Protein AF-A0A5S3WJQ8-F1 (afdb_monomer)

Sequence (120 aa):
MKFVSITESDKLYKFNGVSWEQRSVACRKLCTLNDIAVGSGQVYLVASVYGSNDGPQNVYTLNNGKLVKFGAFYNIDVDRERVIWAISNYTRTVFYKRPGMSEFAEDTQMSQRVSSNIGG

Mean predicted aligned error: 6.18 Å

Solvent-accessible surface area (backbone atoms only — not comparable to full-atom values): 6879 Å² total; per-residue (Å²): 134,82,49,71,49,72,85,48,47,69,43,39,33,36,47,77,87,85,52,76,41,80,50,68,52,74,59,47,94,42,30,40,51,78,48,75,25,63,44,92,95,44,56,39,35,26,32,28,46,69,93,51,95,75,54,79,41,25,27,21,32,71,55,97,35,33,78,42,84,69,45,70,18,58,46,62,44,40,51,97,85,46,33,38,37,35,28,31,56,84,79,48,38,32,29,37,32,51,80,90,55,94,61,73,44,76,38,66,73,58,19,56,57,41,71,75,60,81,83,125

Organism: NCBI:txid43658

Nearest PDB structures (foldseek):
  3wwa-assembly1_A  TM=5.096E-01  e=6.580E-03  unclassified
  5ojp-assembly3_C  TM=4.482E-01  e=3.080E-03  Thermosynechococcus vestitus
  5chb-assembly1_C  TM=5.350E-01  e=2.169E-02  synthetic construct
  1rwi-assembly1_B  TM=4.872E-01  e=1.406E-02  Mycobacterium tuberculosis
  4zcn-assembly1_A  TM=4.907E-01  e=3.731E-02  synthetic construct

Structure (mmCIF, N/CA/C/O backbone):
data_AF-A0A5S3WJQ8-F1
#
_entry.id   AF-A0A5S3WJQ8-F1
#
loop_
_atom_site.group_PDB
_atom_site.id
_atom_site.type_symbol
_atom_site.label_atom_id
_atom_site.label_alt_id
_atom_site.label_comp_id
_atom_site.label_asym_id
_atom_site.label_entity_id
_atom_site.label_seq_id
_atom_site.pdbx_PDB_ins_code
_atom_site.Cartn_x
_atom_site.Cartn_y
_atom_site.Cartn_z
_atom_site.occupancy
_atom_site.B_iso_or_equiv
_atom_site.auth_seq_id
_atom_site.auth_comp_id
_atom_site.auth_asym_id
_atom_site.auth_atom_id
_atom_site.pdbx_PDB_model_num
ATOM 1 N N . MET A 1 1 ? -17.552 7.114 2.820 1.00 49.41 1 MET A N 1
ATOM 2 C CA . MET A 1 1 ? -16.096 7.353 2.694 1.00 49.41 1 MET A CA 1
ATOM 3 C C . MET A 1 1 ? -15.401 6.555 3.793 1.00 49.41 1 MET A C 1
ATOM 5 O O . MET A 1 1 ? -15.881 6.605 4.918 1.00 49.41 1 MET A O 1
ATOM 9 N N . LYS A 1 2 ? -14.388 5.732 3.485 1.00 68.38 2 LYS A N 1
ATOM 10 C CA . LYS A 1 2 ? -13.650 4.957 4.503 1.00 68.38 2 LYS A CA 1
ATOM 11 C C . LYS A 1 2 ? -12.354 5.712 4.801 1.00 68.38 2 LYS A C 1
ATOM 13 O O . LYS A 1 2 ? -11.483 5.725 3.943 1.00 68.38 2 LYS A O 1
ATOM 18 N N . PHE A 1 3 ? -12.246 6.343 5.967 1.00 75.19 3 PHE A N 1
ATOM 19 C CA . PHE A 1 3 ? -10.999 6.985 6.390 1.00 75.19 3 PHE A CA 1
ATOM 20 C C . PHE A 1 3 ? -10.181 6.008 7.220 1.00 75.19 3 PHE A C 1
ATOM 22 O O . PHE A 1 3 ? -10.724 5.319 8.092 1.00 75.19 3 PHE A O 1
ATOM 29 N N . VAL A 1 4 ? -8.889 5.938 6.925 1.00 80.56 4 VAL A N 1
ATOM 30 C CA . VAL A 1 4 ? -7.935 5.102 7.643 1.00 80.56 4 VAL A CA 1
ATOM 31 C C . VAL A 1 4 ? -6.676 5.930 7.861 1.00 80.56 4 VAL A C 1
ATOM 33 O O . VAL A 1 4 ? -6.314 6.720 6.996 1.00 80.56 4 VAL A O 1
ATOM 36 N N . SER A 1 5 ? -6.061 5.794 9.029 1.00 81.38 5 SER A N 1
ATOM 37 C CA . SER A 1 5 ? -4.878 6.557 9.415 1.00 81.38 5 SER A CA 1
ATOM 38 C C . SER A 1 5 ? -3.880 5.665 10.143 1.00 81.38 5 SER A C 1
ATOM 40 O O . SER A 1 5 ? -4.278 4.721 10.833 1.00 81.38 5 SER A O 1
ATOM 42 N N . ILE A 1 6 ? -2.598 5.985 9.989 1.00 77.75 6 ILE A N 1
ATOM 43 C CA . ILE A 1 6 ? -1.500 5.468 10.801 1.00 77.75 6 ILE A CA 1
ATOM 44 C C . ILE A 1 6 ? -1.059 6.627 11.695 1.00 77.75 6 ILE A C 1
ATOM 46 O O . ILE A 1 6 ? -0.717 7.691 11.189 1.00 77.75 6 ILE A O 1
ATOM 50 N N . THR A 1 7 ? -1.099 6.452 13.014 1.00 72.50 7 THR A N 1
ATOM 51 C CA . THR A 1 7 ? -0.707 7.521 13.959 1.00 72.50 7 THR A CA 1
ATOM 52 C C . THR A 1 7 ? 0.619 7.232 14.653 1.00 72.50 7 THR A C 1
ATOM 54 O O . THR A 1 7 ? 1.328 8.150 15.043 1.00 72.50 7 THR A O 1
ATOM 57 N N . GLU A 1 8 ? 0.949 5.954 14.803 1.00 76.56 8 GLU A N 1
ATOM 58 C CA . GLU A 1 8 ? 2.227 5.435 15.284 1.00 76.56 8 GLU A CA 1
ATOM 59 C C . GLU A 1 8 ? 2.618 4.281 14.361 1.00 76.56 8 GLU A C 1
ATOM 61 O O . GLU A 1 8 ? 1.753 3.706 13.694 1.00 76.56 8 GLU A O 1
ATOM 66 N N . SER A 1 9 ? 3.898 3.916 14.338 1.00 75.06 9 SER A N 1
ATOM 67 C CA . SER A 1 9 ? 4.423 2.891 13.432 1.00 75.06 9 SER A CA 1
ATOM 68 C C . SER A 1 9 ? 3.798 1.500 13.608 1.00 75.06 9 SER A C 1
ATOM 70 O O . SER A 1 9 ? 4.052 0.622 12.798 1.00 75.06 9 SER A O 1
ATOM 72 N N . ASP A 1 10 ? 2.957 1.263 14.610 1.00 71.81 10 ASP A N 1
ATOM 73 C CA . ASP A 1 10 ? 2.238 0.003 14.815 1.00 71.81 10 ASP A CA 1
ATOM 74 C C . ASP A 1 10 ? 0.718 0.174 15.001 1.00 71.81 10 ASP A C 1
ATOM 76 O O . ASP A 1 10 ? 0.003 -0.814 15.213 1.00 71.81 10 ASP A O 1
ATOM 80 N N . LYS A 1 11 ? 0.183 1.401 14.894 1.00 83.19 11 LYS A N 1
ATOM 81 C CA . LYS A 1 11 ? -1.237 1.679 15.154 1.00 83.19 11 LYS A CA 1
ATOM 82 C C . LYS A 1 11 ? -1.981 2.126 13.908 1.00 83.19 11 LYS A C 1
ATOM 84 O O . LYS A 1 11 ? -1.775 3.215 13.379 1.00 83.19 11 LYS A O 1
ATOM 89 N N . LEU A 1 12 ? -2.933 1.287 13.509 1.00 88.19 12 LEU A N 1
ATOM 90 C CA . LEU A 1 12 ? -3.877 1.551 12.435 1.00 88.19 12 LEU A CA 1
ATOM 91 C C . LEU A 1 12 ? -5.234 1.953 13.014 1.00 88.19 12 LEU A C 1
ATOM 93 O O . LEU A 1 12 ? -5.780 1.237 13.851 1.00 88.19 12 LEU A O 1
ATOM 97 N N . TYR A 1 13 ? -5.822 3.034 12.515 1.00 89.94 13 TYR A N 1
ATOM 98 C CA . TYR A 1 13 ? -7.146 3.504 12.920 1.00 89.94 13 TYR A CA 1
ATOM 99 C C . TYR A 1 13 ? -8.087 3.585 11.731 1.00 89.94 13 TYR A C 1
ATOM 101 O O . TYR A 1 13 ? -7.686 3.988 10.644 1.00 89.94 13 TYR A O 1
ATOM 109 N N . LYS A 1 14 ? -9.359 3.242 11.940 1.00 89.81 14 LYS A N 1
ATOM 110 C CA . LYS A 1 14 ? -10.426 3.385 10.946 1.00 89.81 14 LYS A CA 1
ATOM 111 C C . LYS A 1 14 ? -11.539 4.258 11.512 1.00 89.81 14 LYS A C 1
ATOM 113 O O . LYS A 1 14 ? -12.017 4.002 12.613 1.00 89.81 14 LYS A O 1
ATOM 118 N N . PHE A 1 15 ? -11.986 5.243 10.741 1.00 88.81 15 PHE A N 1
ATOM 119 C CA . PHE A 1 15 ? -13.154 6.041 11.101 1.00 88.81 15 PHE A CA 1
ATOM 120 C C . PHE A 1 15 ? -14.439 5.270 10.784 1.00 88.81 15 PHE A C 1
ATOM 122 O O . PHE A 1 15 ? -14.632 4.809 9.652 1.00 88.81 15 PHE A O 1
ATOM 129 N N . ASN A 1 16 ? -15.318 5.127 11.774 1.00 88.12 16 ASN A N 1
ATOM 130 C CA . ASN A 1 16 ? -16.606 4.438 11.628 1.00 88.12 16 ASN A CA 1
ATOM 131 C C . ASN A 1 16 ? -17.764 5.385 11.235 1.00 88.12 16 ASN A C 1
ATOM 133 O O . ASN A 1 16 ? -18.880 4.918 11.034 1.00 88.12 16 ASN A O 1
ATOM 137 N N . GLY A 1 17 ? -17.502 6.690 11.091 1.00 87.25 17 GLY A N 1
ATOM 138 C CA . GLY A 1 17 ? -18.520 7.725 10.858 1.00 87.25 17 GLY A CA 1
ATOM 139 C C . GLY A 1 17 ? -18.763 8.630 12.070 1.00 87.25 17 GLY A C 1
ATOM 140 O O . GLY A 1 17 ? -19.283 9.728 11.905 1.00 87.25 17 GLY A O 1
ATOM 141 N N . VAL A 1 18 ? -18.345 8.194 13.260 1.00 93.12 18 VAL A N 1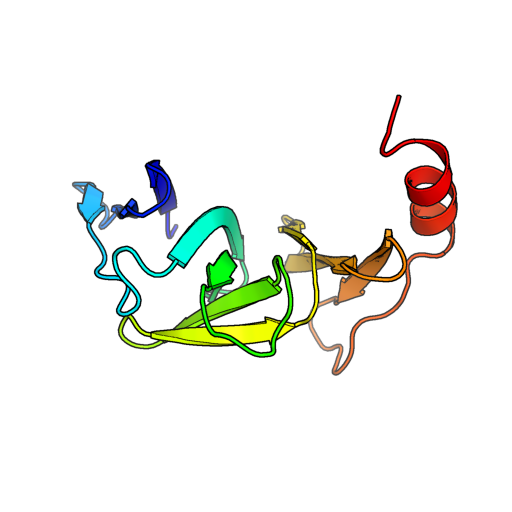
ATOM 142 C CA . VAL A 1 18 ? -18.527 8.897 14.539 1.00 93.12 18 VAL A CA 1
ATOM 143 C C . VAL A 1 18 ? -17.194 9.057 15.269 1.00 93.12 18 VAL A C 1
ATOM 145 O O . VAL A 1 18 ? -16.871 10.139 15.750 1.00 93.12 18 VAL A O 1
ATOM 148 N N . SER A 1 19 ? -16.397 7.994 15.331 1.00 91.94 19 SER A N 1
ATOM 149 C CA . SER A 1 19 ? -15.134 7.943 16.058 1.00 91.94 19 SER A CA 1
ATOM 150 C C . SER A 1 19 ? -14.065 7.164 15.293 1.00 91.94 19 SER A C 1
ATOM 152 O O . SER A 1 19 ? -14.332 6.430 14.334 1.00 91.94 19 SER A O 1
ATOM 154 N N . TRP A 1 20 ? -12.817 7.360 15.717 1.00 91.88 20 TRP A N 1
ATOM 155 C CA . TRP A 1 20 ? -11.682 6.569 15.265 1.00 91.88 20 TRP A CA 1
ATOM 156 C C . TRP A 1 20 ? -11.543 5.324 16.134 1.00 91.88 20 TRP A C 1
ATOM 158 O O . TRP A 1 20 ? -11.375 5.421 17.347 1.00 91.88 20 TRP A O 1
ATOM 168 N N . GLU A 1 21 ? -11.576 4.156 15.503 1.00 91.62 21 GLU A N 1
ATOM 169 C CA . GLU A 1 21 ? -11.379 2.872 16.168 1.00 91.62 21 GLU A CA 1
ATOM 170 C C . GLU A 1 21 ? -10.038 2.272 15.765 1.00 91.62 21 GLU A C 1
ATOM 172 O O . GLU A 1 21 ? -9.723 2.166 14.573 1.00 91.62 21 GLU A O 1
ATOM 177 N N . GLN A 1 22 ? -9.257 1.835 16.753 1.00 89.94 22 GLN A N 1
ATOM 178 C CA . GLN A 1 22 ? -8.017 1.121 16.482 1.00 89.94 22 GLN A CA 1
ATOM 179 C C . GLN A 1 22 ? -8.329 -0.249 15.870 1.00 89.94 22 GLN A C 1
ATOM 181 O O . GLN A 1 22 ? -9.142 -1.024 16.375 1.00 89.94 22 GLN A O 1
ATOM 186 N N . ARG A 1 23 ? -7.654 -0.569 14.769 1.00 87.38 23 ARG A N 1
ATOM 187 C CA . ARG A 1 23 ? -7.705 -1.868 14.104 1.00 87.38 23 ARG A CA 1
ATOM 188 C C . ARG A 1 23 ? -6.485 -2.672 14.519 1.00 87.38 23 ARG A C 1
ATOM 190 O O . ARG A 1 23 ? -5.351 -2.227 14.373 1.00 87.38 23 ARG A O 1
ATOM 197 N N . SER A 1 24 ? -6.722 -3.884 15.006 1.00 82.31 24 SER A N 1
ATOM 198 C CA . SER A 1 24 ? -5.644 -4.807 15.338 1.00 82.31 24 SER A CA 1
ATOM 199 C C . SER A 1 24 ? -4.903 -5.242 14.074 1.00 82.31 24 SER A C 1
ATOM 201 O O . SER A 1 24 ? -5.529 -5.765 13.146 1.00 82.31 24 SER A O 1
ATOM 203 N N . VAL A 1 25 ? -3.579 -5.098 14.077 1.00 85.06 25 VAL A N 1
ATOM 204 C CA . VAL A 1 25 ? -2.688 -5.703 13.084 1.00 85.06 25 VAL A CA 1
ATOM 205 C C . VAL A 1 25 ? -1.950 -6.865 13.753 1.00 85.06 25 VAL A C 1
ATOM 207 O O . VAL A 1 25 ? -1.304 -6.699 14.786 1.00 85.06 25 VAL A O 1
ATOM 210 N N . ALA A 1 26 ? -2.085 -8.067 13.196 1.00 79.88 26 ALA A N 1
ATOM 211 C CA . ALA A 1 26 ? -1.675 -9.316 13.839 1.00 79.88 26 ALA A CA 1
ATOM 212 C C . ALA A 1 26 ? -0.164 -9.409 14.114 1.00 79.88 26 ALA A C 1
ATOM 214 O O . ALA A 1 26 ? 0.236 -10.091 15.054 1.00 79.88 26 ALA A O 1
ATOM 215 N N . CYS A 1 27 ? 0.668 -8.707 13.339 1.00 76.00 27 CYS A N 1
ATOM 216 C CA . CYS A 1 27 ? 2.120 -8.707 13.513 1.00 76.00 27 CYS A CA 1
ATOM 217 C C . C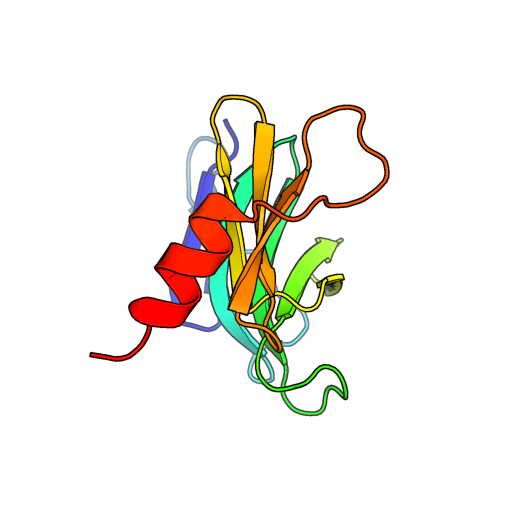YS A 1 27 ? 2.606 -7.876 14.715 1.00 76.00 27 CYS A C 1
ATOM 219 O O . CYS A 1 27 ? 3.741 -8.075 15.141 1.00 76.00 27 CYS A O 1
ATOM 221 N N . ARG A 1 28 ? 1.760 -7.033 15.335 1.00 74.88 28 ARG A N 1
ATOM 222 C CA . ARG A 1 28 ? 2.109 -6.228 16.527 1.00 74.88 28 ARG A CA 1
ATOM 223 C C . ARG A 1 28 ? 3.490 -5.557 16.363 1.00 74.88 28 ARG A C 1
ATOM 225 O O . ARG A 1 28 ? 3.749 -4.942 15.341 1.00 74.88 28 ARG A O 1
ATOM 232 N N . LYS A 1 29 ? 4.401 -5.754 17.325 1.00 74.12 29 LYS A N 1
ATOM 233 C CA . LYS A 1 29 ? 5.770 -5.206 17.343 1.00 74.12 29 LYS A CA 1
ATOM 234 C C . LYS A 1 29 ? 6.706 -5.776 16.268 1.00 74.12 29 LYS A C 1
ATOM 236 O O . LYS A 1 29 ? 7.834 -5.318 16.153 1.00 74.12 29 LYS A O 1
ATOM 241 N N . LEU A 1 30 ? 6.279 -6.805 15.534 1.00 82.75 30 LEU A N 1
ATOM 242 C CA . LEU A 1 30 ? 7.052 -7.398 14.440 1.00 82.75 30 LEU A CA 1
ATOM 243 C C . LEU A 1 30 ? 6.801 -6.693 13.107 1.00 82.75 30 LEU A C 1
ATOM 245 O O . LEU A 1 30 ? 7.381 -7.095 12.102 1.00 82.75 30 LEU A O 1
ATOM 249 N N . CYS A 1 31 ? 5.944 -5.672 13.069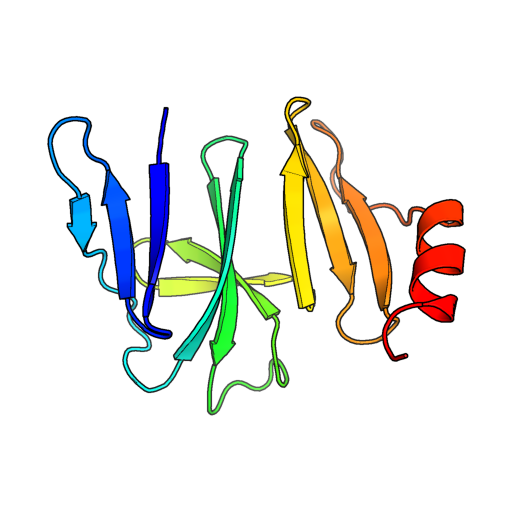 1.00 86.38 31 CYS A N 1
ATOM 250 C CA . CYS A 1 31 ? 5.771 -4.850 11.887 1.00 86.38 31 CYS A CA 1
ATOM 251 C C . CYS A 1 31 ? 5.827 -3.359 12.187 1.00 86.38 31 CYS A C 1
ATOM 253 O O . CYS A 1 31 ? 5.367 -2.901 13.228 1.00 86.38 31 CYS A O 1
ATOM 255 N N . THR A 1 32 ? 6.367 -2.629 11.218 1.00 89.06 32 THR A N 1
ATOM 256 C CA . THR A 1 32 ? 6.412 -1.170 11.181 1.00 89.06 32 THR A CA 1
ATOM 257 C C . THR A 1 32 ? 5.590 -0.732 9.976 1.00 89.06 32 THR A C 1
ATOM 259 O O . THR A 1 32 ? 5.939 -1.063 8.845 1.00 89.06 32 THR A O 1
ATOM 262 N N . LEU A 1 33 ? 4.476 -0.049 10.212 1.00 89.31 33 LEU A N 1
ATOM 263 C CA . LEU A 1 33 ? 3.633 0.601 9.217 1.00 89.31 33 LEU A CA 1
ATOM 264 C C . LEU A 1 33 ? 4.250 1.958 8.872 1.00 89.31 33 LEU A C 1
ATOM 266 O O . LEU A 1 33 ? 4.462 2.784 9.758 1.00 89.31 33 LEU A O 1
ATOM 270 N N . ASN A 1 34 ? 4.523 2.178 7.590 1.00 88.31 34 ASN A N 1
ATOM 271 C CA . ASN A 1 34 ? 5.233 3.363 7.108 1.00 88.31 34 ASN A CA 1
ATOM 272 C C . ASN A 1 34 ? 4.330 4.294 6.296 1.00 88.31 34 ASN A C 1
ATOM 274 O O . ASN A 1 34 ? 4.558 5.497 6.289 1.00 88.31 34 ASN A O 1
ATOM 278 N N . ASP A 1 35 ? 3.321 3.746 5.615 1.00 89.31 35 ASP A N 1
ATOM 279 C CA . ASP A 1 35 ? 2.405 4.526 4.782 1.00 89.31 35 ASP A CA 1
ATOM 280 C C . ASP A 1 35 ? 1.091 3.768 4.530 1.00 89.31 35 ASP A C 1
ATOM 282 O O . ASP A 1 35 ? 1.001 2.549 4.740 1.00 89.31 35 ASP A O 1
ATOM 286 N N . ILE A 1 36 ? 0.066 4.485 4.077 1.00 91.00 36 ILE A N 1
ATOM 287 C CA . ILE A 1 36 ? -1.264 3.947 3.811 1.00 91.00 36 ILE A CA 1
ATOM 288 C C . ILE A 1 36 ? -1.916 4.594 2.592 1.00 91.00 36 ILE A C 1
ATOM 290 O O . ILE A 1 36 ? -2.018 5.810 2.494 1.00 91.00 36 ILE A O 1
ATOM 294 N N . ALA A 1 37 ? -2.491 3.757 1.730 1.00 92.25 37 ALA A N 1
ATOM 295 C CA . ALA A 1 37 ? -3.368 4.195 0.653 1.00 92.25 37 ALA A CA 1
ATOM 296 C C . ALA A 1 37 ? -4.737 3.521 0.762 1.00 92.25 37 ALA A C 1
ATOM 298 O O . ALA A 1 37 ? -4.863 2.348 1.133 1.00 92.25 37 ALA A O 1
ATOM 299 N N . VAL A 1 38 ? -5.791 4.261 0.420 1.00 89.62 38 VAL A N 1
ATOM 300 C CA . VAL A 1 38 ? -7.168 3.761 0.455 1.00 89.62 38 VAL A CA 1
ATOM 301 C C . VAL A 1 38 ? -7.836 4.042 -0.877 1.00 89.62 38 VAL A C 1
ATOM 303 O O . VAL A 1 38 ? -8.028 5.190 -1.259 1.00 89.62 38 VAL A O 1
ATOM 306 N N . GLY A 1 39 ? -8.273 2.987 -1.555 1.00 85.31 39 GLY A N 1
ATOM 307 C CA . GLY A 1 39 ? -8.921 3.123 -2.849 1.00 85.31 39 GLY A CA 1
ATOM 308 C C . GLY A 1 39 ? -9.595 1.838 -3.298 1.00 85.31 39 GLY A C 1
ATOM 309 O O . GLY A 1 39 ? -9.274 0.749 -2.826 1.00 85.31 39 GLY A O 1
ATOM 310 N N . SER A 1 40 ? -10.603 1.964 -4.164 1.00 77.62 40 SER A N 1
ATOM 311 C CA . SER A 1 40 ? -11.390 0.822 -4.667 1.00 77.62 40 SER A CA 1
ATOM 312 C C . SER A 1 40 ? -11.972 -0.078 -3.563 1.00 77.62 40 SER A C 1
ATOM 314 O O . SER A 1 40 ? -12.146 -1.277 -3.739 1.00 77.62 40 SER A O 1
ATOM 316 N N . GLY A 1 41 ? -12.269 0.503 -2.393 1.00 80.88 41 GLY A N 1
ATOM 317 C CA . GLY A 1 41 ? -12.798 -0.218 -1.231 1.00 80.88 41 GLY A CA 1
ATOM 318 C C . GLY A 1 41 ? -11.762 -1.013 -0.427 1.00 80.88 41 GLY A C 1
ATOM 319 O O . GLY A 1 41 ? -12.135 -1.545 0.626 1.00 80.88 41 GLY A O 1
ATOM 320 N N . GLN A 1 42 ? -10.506 -1.027 -0.878 1.00 86.44 42 GLN A N 1
ATOM 321 C CA . GLN A 1 42 ? -9.362 -1.720 -0.296 1.00 86.44 42 GLN A CA 1
ATOM 322 C C . GLN A 1 42 ? -8.461 -0.743 0.473 1.00 86.44 42 GLN A C 1
ATOM 324 O O . GLN A 1 42 ? -8.368 0.441 0.147 1.00 86.44 42 GLN A O 1
ATOM 329 N N . VAL A 1 43 ? -7.806 -1.258 1.512 1.00 89.50 43 VAL A N 1
ATOM 330 C CA . VAL A 1 43 ? -6.731 -0.569 2.236 1.00 89.50 43 VAL A CA 1
ATOM 331 C C . VAL A 1 43 ? -5.416 -1.243 1.874 1.00 89.50 43 VAL A C 1
ATOM 333 O O . VAL A 1 43 ? -5.315 -2.472 1.988 1.00 89.50 43 VAL A O 1
ATOM 336 N N . TYR A 1 44 ? -4.445 -0.437 1.464 1.00 92.38 44 TYR A N 1
ATOM 337 C CA . TYR A 1 44 ? -3.075 -0.833 1.183 1.00 92.38 44 TYR A CA 1
ATOM 338 C C . TYR A 1 44 ? -2.166 -0.228 2.247 1.00 92.38 44 TYR A C 1
ATOM 340 O O . TYR A 1 44 ? -2.262 0.958 2.546 1.00 92.38 44 TYR A O 1
ATOM 348 N N . LEU A 1 45 ? -1.312 -1.052 2.838 1.00 92.44 45 LEU A N 1
ATOM 349 C CA . LEU A 1 45 ? -0.387 -0.668 3.895 1.00 92.44 45 LEU A CA 1
ATOM 350 C C . LEU A 1 45 ? 1.029 -0.914 3.407 1.00 92.44 45 LEU A C 1
ATOM 352 O O . LEU A 1 45 ? 1.364 -2.038 3.033 1.00 92.44 45 LEU A O 1
ATOM 356 N N . VAL A 1 46 ? 1.861 0.117 3.444 1.00 92.19 46 VAL A N 1
ATOM 357 C CA . VAL A 1 46 ? 3.304 -0.039 3.297 1.00 92.19 46 VAL A CA 1
ATOM 358 C C . VAL A 1 46 ? 3.849 -0.436 4.661 1.00 92.19 46 VAL A C 1
ATOM 360 O O . VAL A 1 46 ? 3.663 0.293 5.636 1.00 92.19 46 VAL A O 1
ATOM 363 N N . ALA A 1 47 ? 4.503 -1.592 4.744 1.00 91.06 47 ALA A N 1
ATOM 364 C CA . ALA A 1 47 ? 5.039 -2.079 6.005 1.00 91.06 47 ALA A CA 1
ATOM 365 C C . ALA A 1 47 ? 6.363 -2.833 5.851 1.00 91.06 47 ALA A C 1
ATOM 367 O O . ALA A 1 47 ? 6.625 -3.500 4.846 1.00 91.06 47 ALA A O 1
ATOM 368 N N . SER A 1 48 ? 7.169 -2.774 6.902 1.00 89.06 48 SER A N 1
ATOM 369 C CA . SER A 1 48 ? 8.284 -3.684 7.159 1.00 89.06 48 SER A CA 1
ATOM 370 C C . SER A 1 48 ? 7.799 -4.784 8.096 1.00 89.06 48 SER A C 1
ATOM 372 O O . SER A 1 48 ? 7.188 -4.476 9.115 1.00 89.06 48 SER A O 1
ATOM 374 N N . VAL A 1 49 ? 8.055 -6.055 7.778 1.00 86.25 49 VAL A N 1
ATOM 375 C CA . VAL A 1 49 ? 7.692 -7.194 8.640 1.00 86.25 49 VAL A CA 1
ATOM 376 C C . VAL A 1 49 ? 8.965 -7.950 9.008 1.00 86.25 49 VAL A C 1
ATOM 378 O O . VAL A 1 49 ? 9.588 -8.589 8.158 1.00 86.25 49 VAL A O 1
ATOM 381 N N . TYR A 1 50 ? 9.370 -7.852 10.273 1.00 80.94 50 TYR A N 1
ATOM 382 C CA . TYR A 1 50 ? 10.579 -8.485 10.786 1.00 80.94 50 TYR A CA 1
ATOM 383 C C . TYR A 1 50 ? 10.446 -10.012 10.758 1.00 80.94 50 TYR A C 1
ATOM 385 O O . TYR A 1 50 ? 9.418 -10.563 11.152 1.00 80.94 50 TYR A O 1
ATOM 393 N N . GLY A 1 51 ? 11.487 -10.697 10.278 1.00 74.75 51 GLY A N 1
ATOM 394 C CA . GLY A 1 51 ? 11.483 -12.152 10.094 1.00 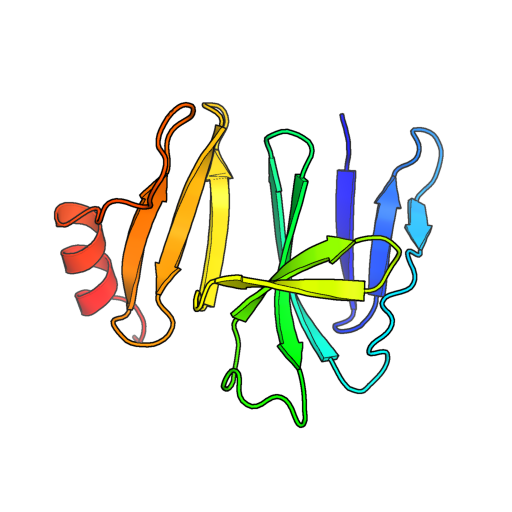74.75 51 GLY A CA 1
ATOM 395 C C . GLY A 1 51 ? 10.719 -12.641 8.856 1.00 74.75 51 GLY A C 1
ATOM 396 O O . GLY A 1 51 ? 10.596 -13.848 8.669 1.00 74.75 51 GLY A O 1
ATOM 397 N N . SER A 1 52 ? 10.214 -11.738 8.005 1.00 75.38 52 SER A N 1
ATOM 398 C CA . SER A 1 52 ? 9.703 -12.114 6.683 1.00 75.38 52 SER A CA 1
ATOM 399 C C . SER A 1 52 ? 10.846 -12.266 5.674 1.00 75.38 52 SER A C 1
ATOM 401 O O . SER A 1 52 ? 11.833 -11.531 5.716 1.00 75.38 52 SER A O 1
ATOM 403 N N . A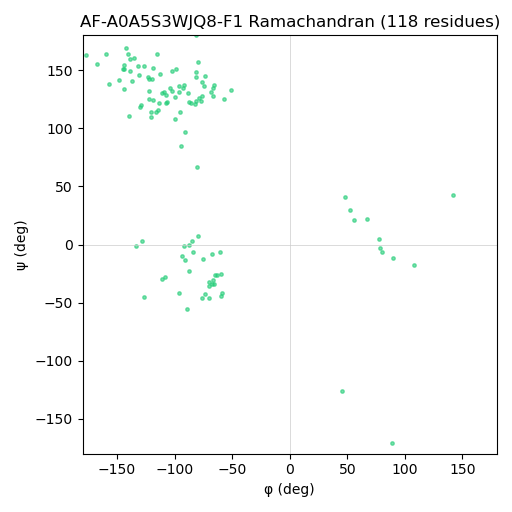SN A 1 53 ? 10.679 -13.174 4.711 1.00 72.12 53 ASN A N 1
ATOM 404 C CA . ASN A 1 53 ? 11.577 -13.295 3.554 1.00 72.12 53 ASN A CA 1
ATOM 405 C C . ASN A 1 53 ? 11.275 -12.246 2.468 1.00 72.12 53 ASN A C 1
ATOM 407 O O . ASN A 1 53 ? 11.819 -12.308 1.369 1.00 72.12 53 ASN A O 1
ATOM 411 N N . ASP A 1 54 ? 10.387 -11.290 2.751 1.00 70.38 54 ASP A N 1
ATOM 412 C CA . ASP A 1 54 ? 9.864 -10.357 1.758 1.00 70.38 54 ASP A CA 1
ATOM 413 C C . ASP A 1 54 ? 10.782 -9.147 1.526 1.00 70.38 54 ASP A C 1
ATOM 415 O O . ASP A 1 54 ? 10.542 -8.356 0.614 1.00 70.38 54 ASP A O 1
ATOM 419 N N . GLY A 1 55 ? 11.849 -9.003 2.314 1.00 70.81 55 GLY A N 1
ATOM 420 C CA . GLY A 1 55 ? 12.760 -7.864 2.257 1.00 70.81 55 GLY A CA 1
ATOM 421 C C . GLY A 1 55 ? 12.330 -6.704 3.167 1.00 70.81 55 GLY A C 1
ATOM 422 O O . GLY A 1 55 ? 11.434 -6.856 3.999 1.00 70.81 55 GLY A O 1
ATOM 423 N N . PRO A 1 56 ? 12.981 -5.533 3.047 1.00 73.94 56 PRO A N 1
ATOM 424 C CA . PRO A 1 56 ? 12.900 -4.481 4.060 1.00 73.94 56 PRO A CA 1
ATOM 425 C C . PRO A 1 56 ? 11.530 -3.797 4.130 1.00 73.94 56 PRO A C 1
ATOM 427 O O . PRO A 1 56 ? 11.122 -3.383 5.211 1.00 73.94 56 PRO A O 1
ATOM 430 N N . GLN A 1 57 ? 10.808 -3.678 3.012 1.00 88.56 57 GLN A N 1
ATOM 431 C CA . GLN A 1 57 ? 9.497 -3.029 2.947 1.00 88.56 57 GLN A CA 1
ATOM 432 C C . GLN A 1 57 ? 8.701 -3.538 1.747 1.00 88.56 57 GLN A C 1
ATOM 434 O O . GLN A 1 57 ? 9.252 -3.697 0.655 1.00 88.56 57 GLN A O 1
ATOM 439 N N . ASN A 1 58 ? 7.409 -3.776 1.963 1.00 92.50 58 ASN A N 1
ATOM 440 C CA . ASN A 1 58 ? 6.469 -4.210 0.933 1.00 92.50 58 ASN A CA 1
ATOM 441 C C . ASN A 1 58 ? 5.10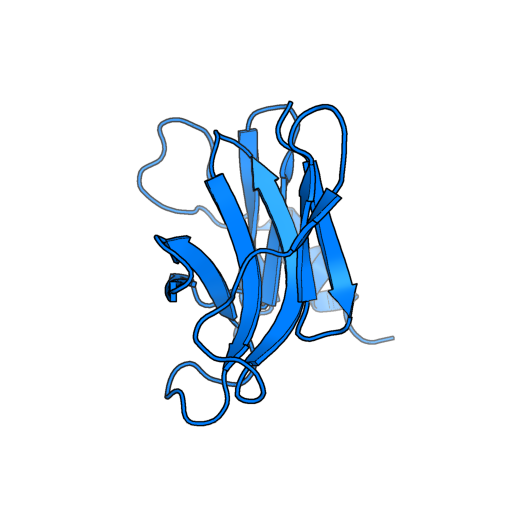5 -3.554 1.142 1.00 92.50 58 ASN A C 1
ATOM 443 O O . ASN A 1 58 ? 4.822 -2.990 2.202 1.00 92.50 58 ASN A O 1
ATOM 447 N N . VAL A 1 59 ? 4.237 -3.701 0.144 1.00 93.50 59 VAL A N 1
ATOM 448 C CA . VAL A 1 59 ? 2.828 -3.335 0.261 1.00 93.50 59 VAL A CA 1
ATOM 449 C C . VAL A 1 59 ? 2.010 -4.567 0.613 1.00 93.50 59 VAL A C 1
ATOM 451 O O . VAL A 1 59 ? 2.168 -5.640 0.024 1.00 93.50 59 VAL A O 1
ATOM 454 N N . TYR A 1 60 ? 1.090 -4.387 1.551 1.00 92.62 60 TYR A N 1
ATOM 455 C CA . TYR A 1 60 ? 0.179 -5.397 2.058 1.00 92.62 60 TYR A CA 1
ATOM 456 C C . TYR A 1 60 ? -1.262 -4.915 1.961 1.00 92.62 60 TYR A C 1
ATOM 458 O O . TYR A 1 60 ? -1.554 -3.726 2.045 1.00 92.62 60 TYR A O 1
ATOM 466 N N . THR A 1 61 ? -2.184 -5.860 1.858 1.00 92.38 61 THR A N 1
ATOM 467 C CA . THR A 1 61 ? -3.595 -5.630 2.162 1.00 92.38 61 THR A CA 1
ATOM 468 C C . THR A 1 61 ? -3.905 -6.129 3.565 1.00 92.38 61 THR A C 1
ATOM 470 O O . THR A 1 61 ? -3.272 -7.062 4.063 1.00 92.38 61 THR A O 1
ATOM 473 N N . LEU A 1 62 ? -4.887 -5.509 4.221 1.00 86.94 62 LEU A N 1
ATOM 474 C CA . LEU A 1 62 ? -5.361 -5.965 5.523 1.00 86.94 62 LEU A CA 1
ATOM 475 C C . LEU A 1 62 ? -6.585 -6.873 5.359 1.00 86.94 62 LEU A C 1
ATOM 477 O O . LEU A 1 62 ? -7.657 -6.401 4.977 1.00 86.94 62 LEU A O 1
ATOM 481 N N . ASN A 1 63 ? -6.447 -8.150 5.713 1.00 85.44 63 ASN A N 1
ATOM 482 C 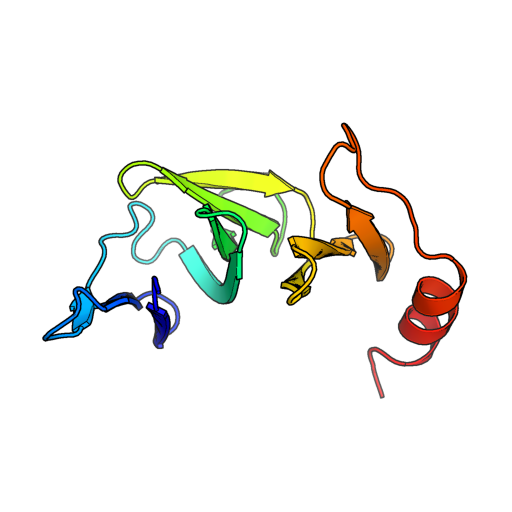CA . ASN A 1 63 ? -7.541 -9.120 5.725 1.00 85.44 63 ASN A CA 1
ATOM 483 C C . ASN A 1 63 ? -7.718 -9.696 7.137 1.00 85.44 63 ASN A C 1
ATOM 485 O O . ASN A 1 63 ? -6.826 -10.363 7.656 1.00 85.44 63 ASN A O 1
ATOM 489 N N . ASN A 1 64 ? -8.851 -9.407 7.786 1.00 83.75 64 ASN A N 1
ATOM 490 C CA . ASN A 1 64 ? -9.154 -9.846 9.158 1.00 83.75 64 ASN A CA 1
ATOM 491 C C . ASN A 1 64 ? -8.007 -9.587 10.159 1.00 83.75 64 ASN A C 1
ATOM 493 O O . ASN A 1 64 ? -7.674 -10.429 10.988 1.00 83.75 64 ASN A O 1
ATOM 497 N N . GLY A 1 65 ? -7.368 -8.418 10.047 1.00 83.44 65 GLY A N 1
ATOM 498 C CA . GLY A 1 65 ? -6.240 -8.016 10.894 1.00 83.44 65 GLY A CA 1
ATOM 499 C C . GLY A 1 65 ? -4.886 -8.607 10.488 1.00 83.44 65 GLY A C 1
ATOM 500 O O . GLY A 1 65 ? -3.866 -8.207 11.040 1.00 83.44 65 GLY A O 1
ATOM 501 N N . LYS A 1 66 ? -4.833 -9.522 9.517 1.00 87.75 66 LYS A N 1
ATOM 502 C CA . LYS A 1 66 ? -3.586 -10.070 8.972 1.00 87.75 66 LYS A CA 1
ATOM 503 C C . LYS A 1 66 ? -3.125 -9.249 7.773 1.00 87.75 66 LYS A C 1
ATOM 505 O O . LYS A 1 66 ? -3.933 -8.893 6.915 1.00 87.75 66 LYS A O 1
ATOM 510 N N . LEU A 1 67 ? -1.824 -8.978 7.716 1.00 88.31 67 LEU A N 1
ATOM 511 C CA . LEU A 1 67 ? -1.187 -8.424 6.528 1.00 88.31 67 LEU A CA 1
ATOM 512 C C . LEU A 1 67 ? -1.011 -9.544 5.500 1.00 88.31 67 LEU A C 1
ATOM 514 O O . LEU A 1 67 ? -0.411 -10.574 5.799 1.00 88.31 67 LEU A O 1
ATOM 518 N N . VAL A 1 68 ? -1.552 -9.345 4.303 1.00 91.19 68 VAL A N 1
ATOM 519 C CA . VAL A 1 68 ? -1.398 -10.245 3.156 1.00 91.19 68 VAL A CA 1
ATOM 520 C C . VAL A 1 68 ? -0.601 -9.501 2.099 1.00 91.19 68 VAL A C 1
ATOM 522 O O . VAL A 1 68 ? -1.013 -8.415 1.684 1.00 91.19 68 VAL A O 1
ATOM 525 N N . LYS A 1 69 ? 0.550 -10.049 1.691 1.00 91.12 69 LYS A N 1
ATOM 526 C CA . LYS A 1 69 ? 1.441 -9.389 0.729 1.00 91.12 69 LYS A CA 1
ATOM 527 C C . LYS A 1 69 ? 0.682 -9.104 -0.564 1.00 91.12 69 LYS A C 1
ATOM 529 O O . LYS A 1 69 ? 0.093 -10.004 -1.154 1.00 91.12 69 LYS A O 1
ATOM 534 N N . PHE A 1 70 ? 0.688 -7.841 -0.970 1.00 91.81 70 PHE A N 1
ATOM 535 C CA . PHE A 1 70 ? 0.082 -7.377 -2.213 1.00 91.81 70 PHE A CA 1
ATOM 536 C C . PHE A 1 70 ? 1.124 -7.278 -3.325 1.00 91.81 70 PHE A C 1
ATOM 538 O O . PHE A 1 70 ? 0.865 -7.691 -4.449 1.00 91.81 70 PHE A O 1
ATOM 545 N N . GLY A 1 71 ? 2.315 -6.767 -3.008 1.00 91.81 71 GLY A N 1
ATOM 546 C CA . GLY A 1 71 ? 3.395 -6.649 -3.981 1.00 91.81 71 GLY A CA 1
ATOM 547 C C . GLY A 1 71 ? 4.689 -6.108 -3.385 1.00 91.81 71 GLY A C 1
ATOM 548 O O . GLY A 1 71 ? 4.701 -5.521 -2.299 1.00 91.81 71 GLY A O 1
ATOM 549 N N . ALA A 1 72 ? 5.782 -6.316 -4.120 1.00 91.50 72 ALA A N 1
ATOM 550 C CA . ALA A 1 72 ? 7.120 -5.840 -3.777 1.00 91.50 72 ALA A CA 1
ATOM 551 C C . ALA A 1 72 ? 7.304 -4.361 -4.157 1.00 91.50 72 ALA A C 1
ATOM 553 O O . ALA A 1 72 ? 8.061 -3.997 -5.057 1.00 91.50 72 ALA A O 1
ATOM 554 N N . PHE A 1 73 ? 6.568 -3.498 -3.464 1.00 92.06 73 PHE A N 1
ATOM 555 C CA . PHE A 1 73 ? 6.583 -2.055 -3.670 1.00 92.06 73 PHE A CA 1
ATOM 556 C C . PHE A 1 73 ? 7.025 -1.346 -2.393 1.00 92.06 73 PHE A C 1
ATOM 558 O O . PHE A 1 73 ? 6.667 -1.763 -1.290 1.00 92.06 73 PHE A O 1
ATOM 565 N N . TYR A 1 74 ? 7.799 -0.270 -2.535 1.00 87.50 74 TYR A N 1
ATOM 566 C CA . TYR A 1 74 ? 8.158 0.579 -1.403 1.00 87.50 74 TYR A CA 1
ATOM 567 C C . TYR A 1 74 ? 7.118 1.673 -1.146 1.00 87.50 74 TYR A C 1
ATOM 569 O O . TYR A 1 74 ? 7.056 2.173 -0.033 1.00 87.50 74 TYR A O 1
ATOM 577 N N . ASN A 1 75 ? 6.314 2.067 -2.130 1.00 90.81 75 ASN A N 1
ATOM 578 C CA . ASN A 1 75 ? 5.244 3.042 -1.932 1.00 90.81 75 ASN A CA 1
ATOM 579 C C . ASN A 1 75 ? 4.036 2.680 -2.801 1.00 90.81 75 ASN A C 1
ATOM 581 O O . ASN A 1 75 ? 4.190 1.982 -3.811 1.00 90.81 75 ASN A O 1
ATOM 585 N N . ILE A 1 76 ? 2.853 3.116 -2.377 1.00 93.81 76 ILE A N 1
ATOM 586 C CA . ILE A 1 76 ? 1.596 2.929 -3.089 1.00 93.81 76 ILE A CA 1
ATOM 587 C C . ILE A 1 76 ? 0.672 4.113 -2.826 1.00 93.81 76 ILE A C 1
ATOM 589 O O . ILE A 1 76 ? 0.570 4.571 -1.694 1.00 93.81 76 ILE A O 1
ATOM 593 N N . ASP A 1 77 ? -0.049 4.534 -3.856 1.00 94.06 77 ASP A N 1
ATOM 594 C CA . ASP A 1 77 ? -1.140 5.494 -3.755 1.00 94.06 77 ASP A CA 1
ATOM 595 C C . ASP A 1 77 ? -2.311 5.060 -4.647 1.00 94.06 77 ASP A C 1
ATOM 597 O O . ASP A 1 77 ? -2.155 4.249 -5.567 1.00 94.06 77 ASP A O 1
ATOM 601 N N . VAL A 1 78 ? -3.508 5.572 -4.365 1.00 93.88 78 VAL A N 1
ATOM 602 C CA . VAL A 1 78 ? -4.676 5.381 -5.225 1.00 93.88 78 VAL A CA 1
ATOM 603 C C . VAL A 1 78 ? -5.331 6.721 -5.502 1.00 93.88 78 VAL A C 1
ATOM 605 O O . VAL A 1 78 ? -5.838 7.380 -4.595 1.00 93.88 78 VAL A O 1
ATOM 608 N N . ASP A 1 79 ? -5.374 7.095 -6.776 1.00 93.12 79 ASP A N 1
ATOM 609 C CA . ASP A 1 79 ? -5.912 8.387 -7.182 1.00 93.12 79 ASP A CA 1
ATOM 610 C C . ASP A 1 79 ? -7.452 8.406 -7.276 1.00 93.12 79 ASP A C 1
ATOM 612 O O . ASP A 1 79 ? -8.164 7.421 -7.042 1.00 93.12 79 ASP A O 1
ATOM 616 N N . ARG A 1 80 ? -7.992 9.575 -7.644 1.00 89.38 80 ARG A N 1
ATOM 617 C CA . ARG A 1 80 ? -9.440 9.803 -7.787 1.00 89.38 80 ARG A CA 1
ATOM 618 C C . ARG A 1 80 ? -10.076 8.979 -8.909 1.00 89.38 80 ARG A C 1
ATOM 620 O O . ARG A 1 80 ? -11.266 8.676 -8.827 1.00 89.38 80 ARG A O 1
ATOM 627 N N . GLU A 1 81 ? -9.300 8.603 -9.922 1.00 92.56 81 GLU A N 1
ATOM 628 C CA . GLU A 1 81 ? -9.724 7.747 -11.034 1.00 92.56 81 GLU A CA 1
ATOM 629 C C . GLU A 1 81 ? -9.618 6.255 -10.689 1.00 92.56 81 GLU A C 1
ATOM 631 O O . GLU A 1 81 ? -9.959 5.395 -11.504 1.00 92.56 81 GLU A O 1
ATOM 636 N N . ARG A 1 82 ? -9.225 5.939 -9.445 1.00 91.56 82 ARG A N 1
ATOM 637 C CA . ARG A 1 82 ? -9.002 4.583 -8.934 1.00 91.56 82 ARG A CA 1
ATOM 638 C C . ARG A 1 82 ? -7.815 3.887 -9.599 1.00 91.56 82 ARG A C 1
ATOM 640 O O . ARG A 1 82 ? -7.761 2.653 -9.589 1.00 91.56 82 ARG A O 1
ATOM 647 N N . VAL A 1 83 ? -6.879 4.645 -10.167 1.00 95.00 83 VAL A N 1
ATOM 648 C CA . VAL A 1 83 ? -5.601 4.104 -10.628 1.00 95.00 83 VAL A CA 1
ATOM 649 C C . VAL A 1 83 ? -4.725 3.872 -9.408 1.00 95.00 83 VAL A C 1
ATOM 651 O O . VAL A 1 83 ? -4.554 4.754 -8.568 1.00 95.00 83 VAL A O 1
ATOM 654 N N . ILE A 1 84 ? -4.197 2.657 -9.300 1.00 95.00 84 ILE A N 1
ATOM 655 C CA . ILE A 1 84 ? -3.211 2.318 -8.280 1.00 95.00 84 ILE A CA 1
ATOM 656 C C . ILE A 1 84 ? -1.848 2.697 -8.832 1.00 95.00 84 ILE A C 1
ATOM 658 O O . ILE A 1 84 ? -1.454 2.164 -9.866 1.00 95.00 84 ILE A O 1
ATOM 662 N N . TRP A 1 85 ? -1.137 3.565 -8.130 1.00 95.56 85 TRP A N 1
ATOM 663 C CA . TRP A 1 85 ? 0.244 3.930 -8.410 1.00 95.56 85 TRP A CA 1
ATOM 664 C C . TRP A 1 85 ? 1.137 3.228 -7.404 1.00 95.56 85 TRP A C 1
ATOM 666 O O . TRP A 1 85 ? 0.826 3.206 -6.219 1.00 95.56 85 TRP A O 1
ATOM 676 N N . ALA A 1 86 ? 2.229 2.629 -7.852 1.00 94.19 86 ALA A N 1
ATOM 677 C CA . ALA A 1 86 ? 3.147 1.930 -6.971 1.00 94.19 86 ALA A CA 1
ATOM 678 C C . ALA A 1 86 ? 4.580 2.125 -7.438 1.00 94.19 86 ALA A C 1
ATOM 680 O O . ALA A 1 86 ? 4.835 2.272 -8.629 1.00 94.19 86 ALA A O 1
ATOM 681 N N . ILE A 1 87 ? 5.528 2.098 -6.508 1.00 92.06 87 ILE A N 1
ATOM 682 C CA . ILE A 1 87 ? 6.942 2.209 -6.858 1.00 92.06 87 ILE A CA 1
ATOM 683 C C . ILE A 1 87 ? 7.681 0.983 -6.340 1.00 92.06 87 ILE A C 1
ATOM 685 O O . ILE A 1 87 ? 7.580 0.627 -5.165 1.00 92.06 87 ILE A O 1
ATOM 689 N N . SER A 1 88 ? 8.380 0.290 -7.234 1.00 90.50 88 SER A N 1
ATOM 690 C CA . SER A 1 88 ? 9.044 -0.985 -6.937 1.00 90.50 88 SER A CA 1
ATOM 691 C C . SER A 1 88 ? 10.180 -0.823 -5.936 1.00 90.50 88 SER A C 1
ATOM 693 O O . SER A 1 88 ? 10.989 0.102 -6.024 1.00 90.50 88 SER A O 1
ATOM 695 N N . ASN A 1 89 ? 10.271 -1.750 -4.981 1.00 83.31 89 ASN A N 1
ATOM 696 C CA . ASN A 1 89 ? 11.327 -1.710 -3.966 1.00 83.31 89 ASN A CA 1
ATOM 697 C C . ASN A 1 89 ? 12.736 -1.944 -4.553 1.00 83.31 89 ASN A C 1
ATOM 699 O O . ASN A 1 89 ? 13.697 -1.393 -4.020 1.00 83.31 89 ASN A O 1
ATOM 703 N N . TYR A 1 90 ? 12.853 -2.718 -5.638 1.00 80.38 90 TYR A N 1
ATOM 704 C CA . TYR A 1 90 ? 14.130 -3.108 -6.239 1.00 80.38 90 TYR A CA 1
ATOM 705 C C . TYR A 1 90 ? 14.610 -2.115 -7.295 1.00 80.38 90 TYR A C 1
ATOM 707 O O . TYR A 1 90 ? 15.719 -1.601 -7.196 1.00 80.38 90 TYR A O 1
ATOM 715 N N . THR A 1 91 ? 13.782 -1.839 -8.304 1.00 85.44 91 THR A N 1
ATOM 716 C CA . THR A 1 91 ? 14.188 -1.049 -9.476 1.00 85.44 91 THR A CA 1
ATOM 717 C C . THR A 1 91 ? 13.869 0.433 -9.339 1.00 85.44 91 THR A C 1
ATOM 719 O O . THR A 1 91 ? 14.319 1.219 -10.166 1.00 85.44 91 THR A O 1
ATOM 722 N N . ARG A 1 92 ? 13.100 0.833 -8.313 1.00 85.00 92 ARG A N 1
ATOM 723 C CA . ARG A 1 92 ? 12.602 2.210 -8.128 1.00 85.00 92 ARG A CA 1
ATOM 724 C C . ARG A 1 92 ? 11.813 2.735 -9.334 1.00 85.00 92 ARG A C 1
ATOM 726 O O . ARG A 1 92 ? 11.634 3.936 -9.486 1.00 85.00 92 ARG A O 1
ATOM 733 N N . THR A 1 93 ? 11.307 1.837 -10.172 1.00 90.50 93 THR A N 1
ATOM 734 C CA . THR A 1 93 ? 10.425 2.162 -11.293 1.00 90.50 93 THR A CA 1
ATOM 735 C C . THR A 1 93 ? 8.993 2.345 -10.805 1.00 90.50 93 THR A C 1
ATOM 737 O O . THR A 1 93 ? 8.542 1.668 -9.872 1.00 90.50 93 THR A O 1
ATOM 740 N N . VAL A 1 94 ? 8.296 3.284 -11.437 1.00 93.56 94 VAL A N 1
ATOM 741 C CA . VAL A 1 94 ? 6.900 3.619 -11.172 1.00 93.56 94 VAL A CA 1
ATOM 742 C C . VAL A 1 94 ? 6.014 2.727 -12.025 1.00 93.56 94 VAL A C 1
ATOM 744 O O . VAL A 1 94 ? 6.186 2.621 -13.236 1.00 93.56 94 VAL A O 1
ATOM 747 N N . PHE A 1 95 ? 5.035 2.116 -11.380 1.00 95.25 95 PHE A N 1
ATOM 748 C CA . PHE A 1 95 ? 4.013 1.299 -11.998 1.00 95.25 95 PHE A CA 1
ATOM 749 C C . PHE A 1 95 ? 2.637 1.892 -11.740 1.00 95.25 95 PHE A C 1
ATOM 751 O O . PHE A 1 95 ? 2.392 2.514 -10.705 1.00 95.25 95 PHE A O 1
ATOM 758 N N . TYR A 1 96 ? 1.717 1.626 -12.657 1.00 95.50 96 TYR A N 1
ATOM 759 C CA . TYR A 1 96 ? 0.313 1.952 -12.503 1.00 95.50 96 TYR A CA 1
ATOM 760 C C . TYR A 1 96 ? -0.577 0.761 -12.857 1.00 95.50 96 TYR A C 1
ATOM 762 O O . TYR A 1 96 ? -0.220 -0.109 -13.655 1.00 95.50 96 TYR A O 1
ATOM 770 N N . LYS A 1 97 ? -1.771 0.729 -12.272 1.00 95.00 97 LYS A N 1
ATOM 771 C CA . LYS A 1 97 ? -2.823 -0.232 -12.602 1.00 95.00 97 LYS A CA 1
ATOM 772 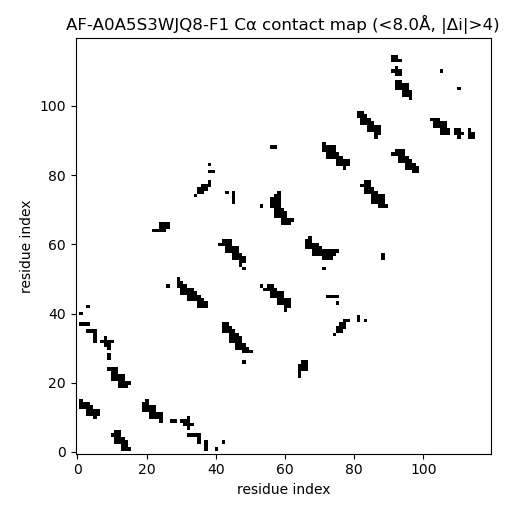C C . LYS A 1 97 ? -4.171 0.472 -12.621 1.00 95.00 97 LYS A C 1
ATOM 774 O O . LYS A 1 97 ? -4.687 0.879 -11.580 1.00 95.00 97 LYS A O 1
ATOM 779 N N . ARG A 1 98 ? -4.745 0.616 -13.816 1.00 94.88 98 ARG A N 1
ATOM 780 C CA . ARG A 1 98 ? -6.082 1.191 -14.020 1.00 94.88 98 ARG A CA 1
ATOM 781 C C . ARG A 1 98 ? -7.170 0.150 -13.727 1.00 94.88 98 ARG A C 1
ATOM 783 O O . ARG A 1 98 ? -6.913 -1.055 -13.835 1.00 94.88 98 ARG A O 1
ATOM 790 N N . PRO A 1 99 ? -8.404 0.578 -13.411 1.00 93.12 99 PRO A N 1
ATOM 791 C CA . PRO A 1 99 ? -9.546 -0.329 -13.350 1.00 93.12 99 PRO A CA 1
ATOM 792 C C . PRO A 1 99 ? -9.671 -1.176 -14.628 1.00 93.12 99 PRO A C 1
ATOM 794 O O . PRO A 1 99 ? -9.582 -0.651 -15.733 1.00 93.12 99 PRO A O 1
ATOM 797 N N . GLY A 1 100 ? -9.870 -2.487 -14.471 1.00 92.00 100 GLY A N 1
ATOM 798 C CA . GLY A 1 100 ? -9.980 -3.439 -15.585 1.00 92.00 100 GLY A CA 1
ATOM 799 C C . GLY A 1 100 ? -8.657 -4.062 -16.048 1.00 92.00 100 GLY A C 1
ATOM 800 O O . GLY A 1 100 ? -8.689 -5.059 -16.762 1.00 92.00 100 GLY A O 1
ATOM 801 N N . MET A 1 101 ? -7.503 -3.549 -15.609 1.00 93.88 101 MET A N 1
ATOM 802 C CA . MET A 1 101 ? -6.213 -4.199 -15.868 1.00 93.88 101 MET A CA 1
ATOM 803 C C . MET A 1 101 ? -6.017 -5.411 -14.946 1.00 93.88 101 MET A C 1
ATOM 805 O O . MET A 1 101 ? -6.327 -5.352 -13.752 1.00 93.88 101 MET A O 1
ATOM 809 N N . SER A 1 102 ? -5.468 -6.504 -15.481 1.00 90.94 102 SER A N 1
ATOM 810 C CA . SER A 1 102 ? -5.047 -7.670 -14.690 1.00 90.94 102 SER A CA 1
ATOM 811 C C . SER A 1 102 ? -3.732 -7.399 -13.959 1.00 90.94 102 SER A C 1
ATOM 813 O O . SER A 1 102 ? -3.646 -7.601 -12.748 1.00 90.94 102 SER A O 1
ATOM 815 N N . GLU A 1 103 ? -2.764 -6.825 -14.669 1.00 92.56 103 GLU A N 1
ATOM 816 C CA . GLU A 1 103 ? -1.398 -6.591 -14.199 1.00 92.56 103 GLU A CA 1
ATOM 817 C C . GLU A 1 103 ? -1.062 -5.100 -14.094 1.00 92.56 103 GLU A C 1
ATOM 819 O O . GLU A 1 103 ? -1.767 -4.245 -14.633 1.00 92.56 103 GLU A O 1
ATOM 824 N N . PHE A 1 104 ? 0.015 -4.790 -13.374 1.00 94.25 104 PHE A N 1
ATOM 825 C CA . PHE A 1 104 ? 0.621 -3.460 -13.380 1.00 94.25 104 PHE A CA 1
ATOM 826 C C . PHE A 1 104 ? 1.378 -3.220 -14.691 1.00 94.25 104 PHE A C 1
ATOM 828 O O . PHE A 1 104 ? 2.011 -4.129 -15.225 1.00 94.25 104 PHE A O 1
ATOM 835 N N . ALA A 1 105 ? 1.353 -1.981 -15.174 1.00 95.69 105 ALA A N 1
ATOM 836 C CA . ALA A 1 105 ? 2.189 -1.511 -16.272 1.00 95.69 105 ALA A CA 1
ATOM 837 C C . ALA A 1 105 ? 3.193 -0.478 -15.755 1.00 95.69 105 ALA A C 1
ATOM 839 O O . ALA A 1 105 ? 2.892 0.271 -14.828 1.00 95.69 105 ALA A O 1
ATOM 840 N N . GLU A 1 106 ? 4.388 -0.442 -16.337 1.00 94.88 106 GLU A N 1
ATOM 841 C CA . GLU A 1 106 ? 5.390 0.572 -16.007 1.00 94.88 106 GLU A CA 1
ATOM 842 C C . GLU A 1 106 ? 5.006 1.926 -16.621 1.00 94.88 106 GLU A C 1
ATOM 844 O O . GLU A 1 106 ? 4.622 2.005 -17.791 1.00 94.88 106 GLU A O 1
ATOM 849 N N . ASP A 1 107 ? 5.141 3.001 -15.845 1.00 92.06 107 ASP A N 1
ATOM 850 C CA . ASP A 1 107 ? 5.186 4.364 -16.368 1.00 92.06 107 ASP A CA 1
ATOM 851 C C . ASP A 1 107 ? 6.648 4.725 -16.643 1.00 92.06 107 ASP A C 1
ATOM 853 O O . ASP A 1 107 ? 7.399 5.105 -15.740 1.00 92.06 107 ASP A O 1
ATOM 857 N N . THR A 1 108 ? 7.078 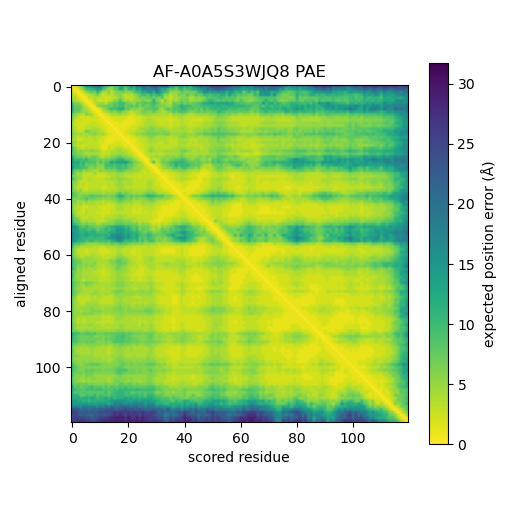4.570 -17.893 1.00 87.25 108 THR A N 1
ATOM 858 C CA . THR A 1 108 ? 8.481 4.766 -18.281 1.00 87.25 108 THR A CA 1
ATOM 859 C C . THR A 1 108 ? 8.934 6.218 -18.120 1.00 87.25 108 THR A C 1
ATOM 861 O O . THR A 1 108 ? 10.078 6.470 -17.737 1.00 87.25 108 THR A O 1
ATOM 864 N N . GLN A 1 109 ? 8.042 7.190 -18.345 1.00 84.62 109 GLN A N 1
ATOM 865 C CA . GLN A 1 109 ? 8.365 8.610 -18.222 1.00 84.62 109 GLN A CA 1
ATOM 866 C C . GLN A 1 109 ? 8.586 9.002 -16.757 1.00 84.62 109 GLN A C 1
ATOM 868 O O . GLN A 1 109 ? 9.561 9.687 -16.435 1.00 84.62 109 GLN A O 1
ATOM 873 N N . MET A 1 110 ? 7.699 8.571 -15.860 1.00 82.25 110 MET A N 1
ATOM 874 C CA . MET A 1 110 ? 7.847 8.830 -14.427 1.00 82.25 110 MET A CA 1
ATOM 875 C C . MET A 1 110 ? 8.997 8.027 -13.825 1.00 82.25 110 MET A C 1
ATOM 877 O O . MET A 1 110 ? 9.733 8.557 -12.994 1.00 82.25 110 MET A O 1
ATOM 881 N N . SER A 1 111 ? 9.222 6.797 -14.288 1.00 82.50 111 SER A N 1
ATOM 882 C CA . SER A 1 111 ? 10.343 5.963 -13.839 1.00 82.50 111 SER A CA 1
ATOM 883 C C . SER A 1 111 ? 11.698 6.623 -14.093 1.00 82.50 111 SER A C 1
ATOM 885 O O . SER A 1 111 ? 12.544 6.644 -13.199 1.00 82.50 111 SER A O 1
ATOM 887 N N . GLN A 1 112 ? 11.885 7.257 -15.256 1.00 78.81 112 GLN A N 1
ATOM 888 C CA . GLN A 1 112 ? 13.094 8.041 -15.532 1.00 78.81 112 GLN A CA 1
ATOM 889 C C . GLN A 1 112 ? 13.271 9.188 -14.526 1.00 78.81 112 GLN A C 1
ATOM 891 O O . GLN A 1 112 ? 14.360 9.358 -13.982 1.00 78.81 112 GLN A O 1
ATOM 896 N N . ARG A 1 113 ? 12.200 9.923 -14.200 1.00 72.94 113 ARG A N 1
ATOM 897 C CA . ARG A 1 113 ? 12.247 11.042 -13.236 1.00 72.94 113 ARG A CA 1
ATOM 898 C C . ARG A 1 113 ? 12.516 10.601 -11.799 1.00 72.94 113 ARG A C 1
ATOM 900 O O . ARG A 1 113 ? 13.136 11.343 -11.040 1.00 72.94 113 ARG A O 1
ATOM 907 N N . VAL A 1 114 ? 12.022 9.426 -11.416 1.00 66.88 114 VAL A N 1
ATOM 908 C CA . VAL A 1 114 ? 12.220 8.852 -10.082 1.00 66.88 114 VAL A CA 1
ATOM 909 C C . VAL A 1 114 ? 13.647 8.335 -9.914 1.00 66.88 114 VAL A C 1
ATOM 911 O O . VAL A 1 114 ? 14.275 8.619 -8.894 1.00 66.88 114 VAL A O 1
ATOM 914 N N . SER A 1 115 ? 14.194 7.665 -10.934 1.00 60.69 115 SER A N 1
ATOM 915 C CA . SER A 1 115 ? 15.583 7.185 -10.915 1.00 60.69 115 SER A CA 1
ATOM 916 C C . SER A 1 115 ? 16.615 8.308 -10.755 1.00 60.69 115 SER A C 1
ATOM 918 O O . SER A 1 115 ? 17.692 8.071 -10.217 1.00 60.69 115 SER A O 1
ATOM 920 N N . SER A 1 116 ? 16.277 9.536 -11.164 1.00 57.00 116 SER A N 1
ATOM 921 C CA . SER A 1 116 ? 17.164 10.695 -11.063 1.00 57.00 116 SER A CA 1
ATOM 922 C C . SER A 1 116 ? 17.027 11.508 -9.770 1.00 57.00 116 SER A C 1
ATOM 924 O O . SER A 1 116 ? 17.883 12.350 -9.531 1.00 57.00 116 SER A O 1
ATOM 926 N N . ASN A 1 117 ? 15.974 11.317 -8.958 1.00 50.78 117 ASN A N 1
ATOM 927 C CA . ASN A 1 117 ? 15.614 12.279 -7.895 1.00 50.78 117 ASN A CA 1
ATOM 928 C C . ASN A 1 117 ? 15.290 11.693 -6.511 1.00 50.78 117 ASN A C 1
ATOM 930 O O . ASN A 1 117 ? 15.013 12.463 -5.593 1.00 50.78 117 ASN A O 1
ATOM 934 N N . ILE A 1 118 ? 15.313 10.374 -6.304 1.00 45.59 118 ILE A N 1
ATOM 935 C CA . ILE A 1 118 ? 15.126 9.818 -4.951 1.00 45.59 118 ILE A CA 1
ATOM 936 C C . ILE A 1 118 ? 16.492 9.577 -4.308 1.00 45.59 118 ILE A C 1
ATOM 938 O O . ILE A 1 118 ? 17.033 8.475 -4.372 1.00 45.59 118 ILE A O 1
ATOM 942 N N . GLY A 1 119 ? 17.040 10.635 -3.701 1.00 41.41 119 GLY A N 1
ATOM 943 C CA . GLY A 1 119 ? 18.281 10.583 -2.919 1.00 41.41 119 GLY A CA 1
ATOM 944 C C . GLY A 1 119 ? 19.209 11.794 -3.066 1.00 41.41 119 GLY A C 1
ATOM 945 O O . GLY A 1 119 ? 20.412 11.591 -3.203 1.00 41.41 119 GLY A O 1
ATOM 946 N N . GLY A 1 120 ? 18.666 13.016 -3.067 1.00 35.19 120 GLY A N 1
ATOM 947 C CA . GLY A 1 120 ? 19.435 14.247 -2.839 1.00 35.19 120 GLY A CA 1
ATOM 948 C C . GLY A 1 120 ? 19.316 14.690 -1.391 1.00 35.19 120 GLY A C 1
ATOM 949 O O . GLY A 1 120 ? 18.156 14.752 -0.923 1.00 35.19 120 GLY A O 1
#

Radius of gyration: 14.81 Å; Cα contacts (8 Å, |Δi|>4): 255; chains: 1; bounding box: 38×28×36 Å

pLDDT: mean 84.49, std 11.52, range [35.19, 95.69]

Secondary structure (DSSP, 8-state):
---EEEEETTEEEEE-SSSEEEEP-TTGGGEEEEEEEEETTEEEEEEEETT-TT-S-EEEEEETTEEEEEESEEEEEE-TT-PEEEEETTT--EEEE-TT-SS-EE-HHHHHHHHTTS--

Foldseek 3Di:
DWDWDDPFQQWIWIDPPPDTDTQAAPLRVQKGFDDWEDAPNWIKTWMAGHPDPLPGIAIFTADNNYTHGPGQFNDWYADPQRKIWTAHPPLRWIWIDGPPDPDIDTPPVVRVVRVVPDPD